Protein AF-A0A2A5STJ1-F1 (afdb_monomer)

Secondary structure (DSSP, 8-state):
--------S-HHHHHHHHHHH-SSS-TT---HHHHHHHHHHT-SS---HHHHHHHHHHHHH-

Mean predicted aligned error: 7.2 Å

Nearest PDB structures (foldseek):
  2o6k-assembly1_A  TM=8.619E-01  e=3.507E-03  Staphylococcus aureus subsp. aureus MW2
  2fj6-assembly1_A  TM=7.751E-01  e=8.681E-02  Bacillus subtilis

Organism: NCBI:txid542833

InterPro domains:
  IPR010673 Protein of unknown function UPF0346 [NF010193] (1-61)
  IPR023089 YozE SAM-like domain [PF06855] (1-61)
  IPR036806 YozE SAM-like superfamily [G3DSA:1.10.150.260] (1-62)
  IPR036806 YozE SAM-like superfamily [SSF140652] (1-61)

Structure (mmCIF, N/CA/C/O backbone):
data_AF-A0A2A5STJ1-F1
#
_entry.id   AF-A0A2A5STJ1-F1
#
loop_
_atom_site.group_PDB
_atom_site.id
_atom_site.type_symbol
_atom_site.label_atom_id
_atom_site.label_alt_id
_atom_site.label_comp_id
_atom_site.label_asym_id
_atom_site.label_entity_id
_atom_site.label_seq_id
_atom_site.pdbx_PDB_ins_code
_atom_site.Cartn_x
_atom_site.Cartn_y
_atom_site.Cartn_z
_atom_site.occupancy
_atom_site.B_iso_or_equiv
_atom_site.auth_seq_id
_atom_site.auth_comp_id
_atom_site.auth_asym_id
_atom_site.auth_atom_id
_atom_site.pdbx_PDB_model_num
ATOM 1 N N . MET A 1 1 ? 22.133 -19.079 -19.845 1.00 54.88 1 MET A N 1
ATOM 2 C CA . MET A 1 1 ? 21.185 -18.406 -18.928 1.00 54.88 1 MET A CA 1
ATOM 3 C C . MET A 1 1 ? 21.664 -16.984 -18.700 1.00 54.88 1 MET A C 1
ATOM 5 O O . MET A 1 1 ? 22.825 -16.846 -18.349 1.00 54.88 1 MET A O 1
ATOM 9 N N . ARG A 1 2 ? 20.832 -15.955 -18.910 1.00 43.66 2 ARG A N 1
ATOM 10 C CA . ARG A 1 2 ? 21.057 -14.609 -18.348 1.00 43.66 2 ARG A CA 1
ATOM 11 C C . ARG A 1 2 ? 19.747 -13.812 -18.348 1.00 43.66 2 ARG A C 1
ATOM 13 O O . ARG A 1 2 ? 19.266 -13.375 -19.383 1.00 43.66 2 ARG A O 1
ATOM 20 N N . HIS A 1 3 ? 19.163 -13.773 -17.154 1.00 47.22 3 HIS A N 1
ATOM 21 C CA . HIS A 1 3 ? 18.249 -12.778 -16.591 1.00 47.22 3 HIS A CA 1
ATOM 22 C C . HIS A 1 3 ? 17.172 -12.193 -17.510 1.00 47.22 3 HIS A C 1
ATOM 24 O O . HIS A 1 3 ? 17.190 -11.021 -17.865 1.00 47.22 3 HIS A O 1
ATOM 30 N N . ARG A 1 4 ? 16.140 -13.001 -17.771 1.00 41.75 4 ARG A N 1
ATOM 31 C CA . ARG A 1 4 ? 14.781 -12.472 -17.908 1.00 41.75 4 ARG A CA 1
ATOM 32 C C . ARG A 1 4 ? 14.263 -12.135 -16.510 1.00 41.75 4 ARG A C 1
ATOM 34 O O . ARG A 1 4 ? 13.522 -12.916 -15.928 1.00 41.75 4 ARG A O 1
ATOM 41 N N . ALA A 1 5 ? 14.695 -11.009 -15.960 1.00 50.56 5 ALA A N 1
ATOM 42 C CA . ALA A 1 5 ? 13.811 -10.281 -15.069 1.00 50.56 5 ALA A CA 1
ATOM 43 C C . ALA A 1 5 ? 12.962 -9.413 -16.005 1.00 50.56 5 ALA A C 1
ATOM 45 O O . ALA A 1 5 ? 13.511 -8.487 -16.607 1.00 50.56 5 ALA A O 1
ATOM 46 N N . PRO A 1 6 ? 11.669 -9.704 -16.230 1.00 48.41 6 PRO A N 1
ATOM 47 C CA . PRO A 1 6 ? 10.780 -8.608 -16.554 1.00 48.41 6 PRO A CA 1
ATOM 48 C C . PRO A 1 6 ? 10.867 -7.721 -15.318 1.00 48.41 6 PRO A C 1
ATOM 50 O O . PRO A 1 6 ? 10.405 -8.109 -14.251 1.00 48.41 6 PRO A O 1
ATOM 53 N N . VAL A 1 7 ? 11.615 -6.624 -15.421 1.00 52.38 7 VAL A N 1
ATOM 54 C CA . VAL A 1 7 ? 11.617 -5.580 -14.403 1.00 52.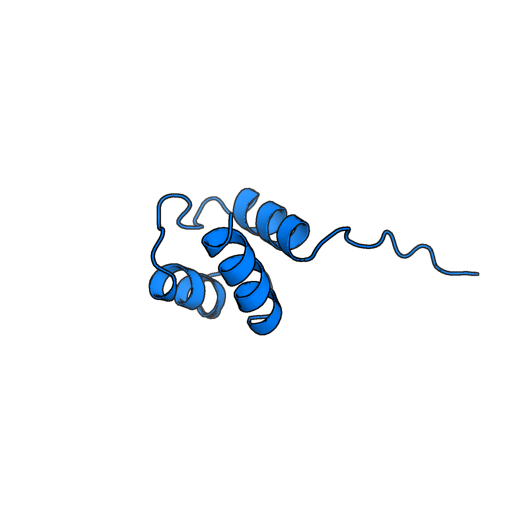38 7 VAL A CA 1
ATOM 55 C C . VAL A 1 7 ? 10.142 -5.260 -14.204 1.00 52.38 7 VAL A C 1
ATOM 57 O O . VAL A 1 7 ? 9.499 -4.760 -15.130 1.00 52.38 7 VAL A O 1
ATOM 60 N N . GLU A 1 8 ? 9.573 -5.682 -13.074 1.00 52.81 8 GLU A N 1
ATOM 61 C CA . GLU A 1 8 ? 8.294 -5.158 -12.622 1.00 52.81 8 GLU A CA 1
ATOM 62 C C . GLU A 1 8 ? 8.511 -3.649 -12.594 1.00 52.81 8 GLU A C 1
ATOM 64 O O . GLU A 1 8 ? 9.368 -3.150 -11.875 1.00 52.81 8 GLU A O 1
ATOM 69 N N . LYS A 1 9 ? 7.907 -2.964 -13.567 1.00 60.75 9 LYS A N 1
ATOM 70 C CA . LYS A 1 9 ? 8.439 -1.706 -14.104 1.00 60.75 9 LYS A CA 1
ATOM 71 C C . LYS A 1 9 ? 8.381 -0.553 -13.097 1.00 60.75 9 LYS A C 1
ATOM 73 O O . LYS A 1 9 ? 9.110 0.407 -13.279 1.00 60.75 9 LYS A O 1
ATOM 78 N N . ASP A 1 10 ? 7.545 -0.699 -12.072 1.00 73.38 10 ASP A N 1
ATOM 79 C CA . ASP A 1 10 ? 7.512 0.079 -10.838 1.00 73.38 10 ASP A CA 1
ATOM 80 C C . ASP A 1 10 ? 6.726 -0.712 -9.787 1.00 73.38 10 ASP A C 1
ATOM 82 O O . ASP A 1 10 ? 5.682 -1.301 -10.101 1.00 73.38 10 ASP A O 1
ATOM 86 N N . ASP A 1 11 ? 7.169 -0.675 -8.532 1.00 76.44 11 ASP A N 1
ATOM 87 C CA . ASP A 1 11 ? 6.448 -1.281 -7.405 1.00 76.44 11 ASP A CA 1
ATOM 88 C C . ASP A 1 11 ? 5.040 -0.683 -7.238 1.00 76.44 11 ASP A C 1
ATOM 90 O O . ASP A 1 11 ? 4.101 -1.388 -6.866 1.00 76.44 11 ASP A O 1
ATOM 94 N N . ALA A 1 12 ? 4.859 0.580 -7.644 1.00 79.62 12 ALA A N 1
ATOM 95 C CA . ALA A 1 12 ? 3.558 1.237 -7.758 1.00 79.62 12 ALA A CA 1
ATOM 96 C C . ALA A 1 12 ? 2.616 0.510 -8.726 1.00 79.62 12 ALA A C 1
ATOM 98 O O . ALA A 1 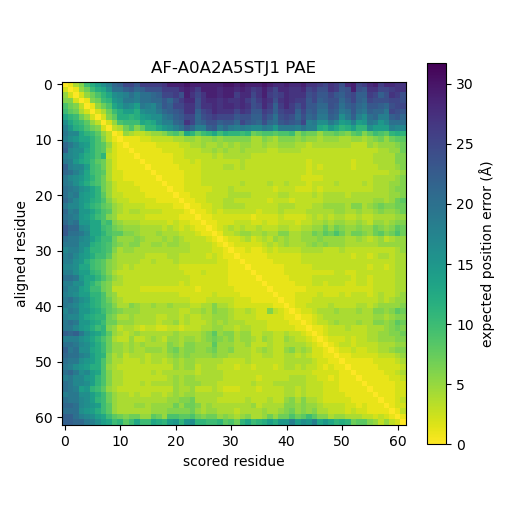12 ? 1.452 0.268 -8.412 1.00 79.62 12 ALA A O 1
ATOM 99 N N . THR A 1 13 ? 3.124 0.116 -9.897 1.00 83.50 13 THR A N 1
ATOM 100 C CA . THR A 1 13 ? 2.331 -0.593 -10.912 1.00 83.50 13 THR A CA 1
ATOM 101 C C . THR A 1 13 ? 1.956 -1.986 -10.420 1.00 83.50 13 THR A C 1
ATOM 103 O O . THR A 1 13 ? 0.843 -2.460 -10.654 1.00 83.50 13 THR A O 1
ATOM 106 N N . ARG A 1 14 ? 2.874 -2.651 -9.713 1.00 83.88 14 ARG A N 1
ATOM 107 C CA . ARG A 1 14 ? 2.607 -3.950 -9.098 1.00 83.88 14 ARG A CA 1
ATOM 108 C C . ARG A 1 14 ? 1.517 -3.841 -8.038 1.00 83.88 14 ARG A C 1
ATOM 110 O O . ARG A 1 14 ? 0.554 -4.602 -8.112 1.00 83.88 14 ARG A O 1
ATOM 117 N N . LEU A 1 15 ? 1.639 -2.892 -7.106 1.00 84.62 15 LEU A N 1
ATOM 118 C CA . LEU A 1 15 ? 0.618 -2.649 -6.091 1.00 84.62 15 LEU A CA 1
ATOM 119 C C . LEU A 1 15 ? -0.729 -2.365 -6.753 1.00 84.62 15 LEU A C 1
ATOM 121 O O . LEU A 1 15 ? -1.692 -3.063 -6.465 1.00 84.62 15 LEU A O 1
ATOM 125 N N . ALA A 1 16 ? -0.773 -1.429 -7.707 1.00 84.06 16 ALA A N 1
ATOM 126 C CA . ALA A 1 16 ? -1.988 -1.067 -8.429 1.00 84.06 16 ALA A CA 1
ATOM 127 C C . ALA A 1 16 ? -2.670 -2.280 -9.078 1.00 84.06 16 ALA A C 1
ATOM 129 O O . ALA A 1 16 ? -3.883 -2.419 -8.980 1.00 84.06 16 ALA A O 1
ATOM 130 N N . ASN A 1 17 ? -1.911 -3.193 -9.690 1.00 87.19 17 ASN A N 1
ATOM 131 C CA . ASN A 1 17 ? -2.470 -4.419 -10.259 1.00 87.19 17 ASN A CA 1
ATOM 132 C C . ASN A 1 17 ? -3.029 -5.365 -9.186 1.00 87.19 17 ASN A C 1
ATOM 134 O O . ASN A 1 17 ? -4.097 -5.942 -9.392 1.00 87.19 17 ASN A O 1
ATOM 138 N N . LEU A 1 18 ? -2.333 -5.515 -8.055 1.00 87.81 18 LEU A N 1
ATOM 139 C CA . LEU A 1 18 ? -2.770 -6.359 -6.940 1.00 87.81 18 LEU A CA 1
ATOM 140 C C . LEU A 1 18 ? -4.074 -5.833 -6.326 1.00 87.81 18 LEU A C 1
ATOM 142 O O . LEU A 1 18 ? -5.056 -6.568 -6.258 1.00 87.81 18 LEU A O 1
ATOM 146 N N . VAL A 1 19 ? -4.130 -4.543 -5.979 1.00 87.50 19 VAL A N 1
ATOM 147 C CA . VAL A 1 19 ? -5.351 -3.925 -5.432 1.00 87.50 19 VAL A CA 1
ATOM 148 C C . VAL A 1 19 ? -6.459 -3.743 -6.469 1.00 87.50 19 VAL A C 1
ATOM 150 O O . VAL A 1 19 ? -7.634 -3.665 -6.121 1.00 87.50 19 VAL A O 1
ATOM 153 N N . PHE A 1 20 ? -6.133 -3.711 -7.762 1.00 86.12 20 PHE A N 1
ATOM 154 C CA . PHE A 1 20 ? -7.147 -3.727 -8.814 1.00 86.12 20 PHE A CA 1
ATOM 155 C C . PHE A 1 20 ? -7.859 -5.081 -8.894 1.00 86.12 20 PHE A C 1
ATOM 157 O O . PHE A 1 20 ? -9.086 -5.111 -9.031 1.00 86.12 20 PHE A O 1
ATOM 164 N N . GLN A 1 21 ? -7.093 -6.174 -8.798 1.00 88.44 21 GLN A N 1
ATOM 165 C CA . GLN A 1 21 ? -7.606 -7.546 -8.785 1.00 88.44 21 GLN A CA 1
ATOM 166 C C . GLN A 1 21 ? -8.351 -7.885 -7.493 1.00 88.44 21 GLN A C 1
ATOM 168 O O . GLN A 1 21 ? -9.199 -8.774 -7.513 1.00 88.44 21 GLN A O 1
ATOM 173 N N . ASP A 1 22 ? -8.072 -7.167 -6.406 1.00 89.19 22 ASP A N 1
ATOM 174 C CA . ASP A 1 22 ? -8.803 -7.278 -5.153 1.00 89.19 22 ASP A CA 1
ATOM 175 C C . ASP A 1 22 ? -10.140 -6.496 -5.214 1.00 89.19 22 ASP A C 1
ATOM 177 O O . ASP A 1 22 ? -10.158 -5.266 -5.364 1.00 89.19 22 ASP A O 1
ATOM 181 N N . PRO A 1 23 ? -11.296 -7.183 -5.142 1.00 87.50 23 PRO A N 1
ATOM 182 C CA . PRO A 1 23 ? -12.598 -6.529 -5.118 1.00 87.50 23 PRO A CA 1
ATOM 183 C C . PRO A 1 23 ? -12.954 -5.932 -3.749 1.00 87.50 23 PRO A C 1
ATOM 185 O O . PRO A 1 23 ? -13.827 -5.067 -3.704 1.00 87.50 23 PRO A O 1
ATOM 188 N N . LEU A 1 24 ? -12.323 -6.390 -2.662 1.00 89.25 24 LEU A N 1
ATOM 189 C CA . LEU A 1 24 ? -12.568 -5.924 -1.294 1.00 89.25 24 LEU A CA 1
ATOM 190 C C . LEU A 1 24 ? -11.705 -4.713 -0.929 1.00 89.25 24 LEU A C 1
ATOM 192 O O . LEU A 1 24 ? -12.029 -4.002 0.021 1.00 89.25 24 LEU A O 1
ATOM 196 N N . PHE A 1 25 ? -10.656 -4.442 -1.712 1.00 89.44 25 PHE A N 1
ATOM 197 C CA . PHE A 1 25 ? -9.794 -3.292 -1.488 1.00 89.44 25 PHE A CA 1
ATOM 198 C C . PHE A 1 25 ? -10.601 -1.978 -1.493 1.00 89.44 25 PHE A C 1
ATOM 200 O O . PHE A 1 25 ? -11.366 -1.729 -2.437 1.00 89.44 25 PHE A O 1
ATOM 207 N N . PRO A 1 26 ? -10.421 -1.096 -0.492 1.00 88.50 26 PRO A N 1
ATOM 208 C CA . PRO A 1 26 ? -11.180 0.145 -0.361 1.00 88.50 26 PRO A CA 1
ATOM 209 C C . PRO A 1 26 ? -10.730 1.214 -1.379 1.00 88.50 26 PRO A C 1
ATOM 211 O O . PRO A 1 26 ? -10.110 2.214 -1.042 1.00 88.50 26 PRO A O 1
ATOM 214 N N . LYS A 1 27 ? -11.106 1.048 -2.656 1.00 84.62 27 LYS A N 1
ATOM 215 C CA . LYS A 1 27 ? -10.720 1.920 -3.796 1.00 84.62 27 LYS A CA 1
ATOM 216 C C . LYS A 1 27 ? -11.158 3.384 -3.669 1.00 84.62 27 LYS A C 1
ATOM 218 O O . LYS A 1 27 ? -10.656 4.237 -4.395 1.00 84.62 27 LYS A O 1
ATOM 223 N N . GLN A 1 28 ? -12.147 3.657 -2.821 1.00 84.81 28 GLN A N 1
ATOM 224 C CA . GLN A 1 28 ? -12.644 5.010 -2.559 1.00 84.81 28 GLN A CA 1
ATOM 225 C C . GLN A 1 28 ? -12.032 5.634 -1.304 1.00 84.81 28 GLN A C 1
ATOM 227 O O . GLN A 1 28 ? -12.188 6.841 -1.112 1.00 84.81 28 GLN A O 1
ATOM 232 N N . SER A 1 29 ? -11.349 4.842 -0.470 1.00 86.75 29 SER A N 1
ATOM 233 C CA . SER A 1 29 ? -10.636 5.397 0.670 1.00 86.75 29 SER A CA 1
ATOM 234 C C . SER A 1 29 ? -9.434 6.196 0.177 1.00 86.75 29 SER A C 1
ATOM 236 O O . SER A 1 29 ? -8.767 5.843 -0.796 1.00 86.75 29 SER A O 1
ATOM 238 N N . LYS A 1 30 ? -9.200 7.325 0.838 1.00 84.19 30 LYS A N 1
ATOM 239 C CA . LYS A 1 30 ? -7.997 8.151 0.692 1.00 84.19 30 LYS A CA 1
ATOM 240 C C . LYS A 1 30 ? -7.265 8.280 2.025 1.00 84.19 30 LYS A C 1
ATOM 242 O O . LYS A 1 30 ? -6.358 9.099 2.139 1.00 84.19 30 LYS A O 1
ATOM 247 N N . ASP A 1 31 ? -7.708 7.524 3.024 1.00 89.81 31 ASP A N 1
ATOM 248 C CA . ASP A 1 31 ? -7.101 7.499 4.339 1.00 89.81 31 ASP A CA 1
ATOM 249 C C . ASP A 1 31 ? -5.916 6.528 4.308 1.00 89.81 31 ASP A C 1
ATOM 251 O O . ASP A 1 31 ? -6.053 5.362 3.928 1.00 89.81 31 ASP A O 1
ATOM 255 N N . PHE A 1 32 ? -4.738 7.043 4.658 1.00 88.44 32 PHE A N 1
ATOM 256 C CA . PHE A 1 32 ? -3.516 6.251 4.713 1.00 88.44 32 PHE A CA 1
ATOM 257 C C . PHE A 1 32 ? -3.629 5.134 5.748 1.00 88.44 32 PHE A C 1
ATOM 259 O O . PHE A 1 32 ? -3.251 4.003 5.453 1.00 88.44 32 PHE A O 1
ATOM 266 N N . ASP A 1 33 ? -4.178 5.432 6.928 1.00 90.06 33 ASP A N 1
ATOM 267 C CA . ASP A 1 33 ? -4.244 4.477 8.032 1.00 90.06 33 ASP A CA 1
ATOM 268 C C . ASP A 1 33 ? -5.200 3.330 7.688 1.00 90.06 33 ASP A C 1
ATOM 270 O O . ASP A 1 33 ? -4.900 2.163 7.951 1.00 90.06 33 ASP A O 1
ATOM 274 N N . GLU A 1 34 ? -6.325 3.638 7.035 1.00 90.94 34 GLU A N 1
ATOM 275 C CA .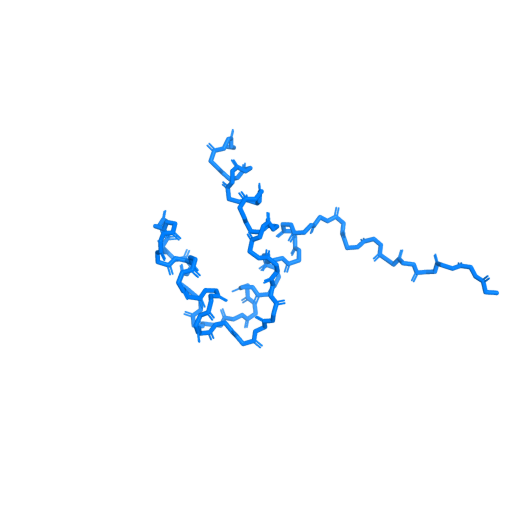 GLU A 1 34 ? -7.293 2.634 6.580 1.00 90.94 34 GLU A CA 1
ATOM 276 C C . GLU A 1 34 ? -6.680 1.704 5.524 1.00 90.94 34 GLU A C 1
ATOM 278 O O . GLU A 1 34 ? -6.800 0.480 5.621 1.00 90.94 34 GLU A O 1
ATOM 283 N N . ILE A 1 35 ? -5.979 2.269 4.535 1.00 90.12 35 ILE A N 1
ATOM 284 C CA . ILE A 1 35 ? -5.341 1.488 3.472 1.00 90.12 35 ILE A CA 1
ATOM 285 C C . ILE A 1 35 ? -4.161 0.677 4.019 1.00 90.12 35 ILE A C 1
ATOM 287 O O . ILE A 1 35 ? -4.046 -0.501 3.683 1.00 90.12 35 ILE A O 1
ATOM 291 N N . SER A 1 36 ? -3.316 1.259 4.875 1.00 89.88 36 SER A N 1
ATOM 292 C CA . SER A 1 36 ? -2.186 0.553 5.494 1.00 89.88 36 SER A CA 1
ATOM 293 C C . SER A 1 36 ? -2.674 -0.617 6.341 1.00 89.88 36 SER A C 1
ATOM 295 O O . SER A 1 36 ? -2.202 -1.739 6.174 1.00 89.88 36 SER A O 1
ATOM 297 N N . THR A 1 37 ? -3.694 -0.389 7.175 1.00 91.50 37 THR A N 1
ATOM 298 C CA . THR A 1 37 ? -4.303 -1.447 7.992 1.00 91.50 37 THR A CA 1
ATOM 299 C C . THR A 1 37 ? -4.854 -2.565 7.110 1.00 91.50 37 THR A C 1
ATOM 301 O O . THR A 1 37 ? -4.571 -3.733 7.361 1.00 91.50 37 THR A O 1
ATOM 304 N N . TYR A 1 38 ? -5.576 -2.235 6.032 1.00 91.94 38 TYR A N 1
ATOM 305 C CA . TYR A 1 38 ? -6.081 -3.243 5.097 1.00 91.94 38 TYR A CA 1
ATOM 306 C C . TYR A 1 38 ? -4.947 -4.070 4.473 1.00 91.94 38 TYR A C 1
ATOM 308 O O . TYR A 1 38 ? -5.041 -5.296 4.398 1.00 91.94 38 TYR A O 1
ATOM 316 N N . LEU A 1 39 ? -3.862 -3.415 4.047 1.00 89.38 39 LEU A N 1
ATOM 317 C CA . LEU A 1 39 ? -2.694 -4.084 3.465 1.00 89.38 39 LEU A CA 1
ATOM 318 C C . LEU A 1 39 ? -1.965 -4.994 4.464 1.00 89.38 39 LEU A C 1
ATOM 320 O O . LEU A 1 39 ? -1.350 -5.977 4.052 1.00 89.38 39 LEU A O 1
ATOM 324 N N . GLU A 1 40 ? -2.050 -4.693 5.756 1.00 89.19 40 GLU A N 1
ATOM 325 C CA . GLU A 1 40 ? -1.451 -5.483 6.831 1.00 89.19 40 GLU A CA 1
ATOM 326 C C . GLU A 1 40 ? -2.307 -6.676 7.266 1.00 89.19 40 GLU A C 1
ATOM 328 O O . GLU A 1 40 ? -1.757 -7.739 7.565 1.00 89.19 40 GLU A O 1
ATOM 333 N N . THR A 1 41 ? -3.633 -6.513 7.331 1.00 89.56 41 THR A N 1
ATOM 334 C CA . THR A 1 41 ? -4.517 -7.495 7.981 1.00 89.56 41 THR A CA 1
ATOM 335 C C . THR A 1 41 ? -5.410 -8.273 7.022 1.00 89.56 41 THR A C 1
ATOM 337 O O . THR A 1 41 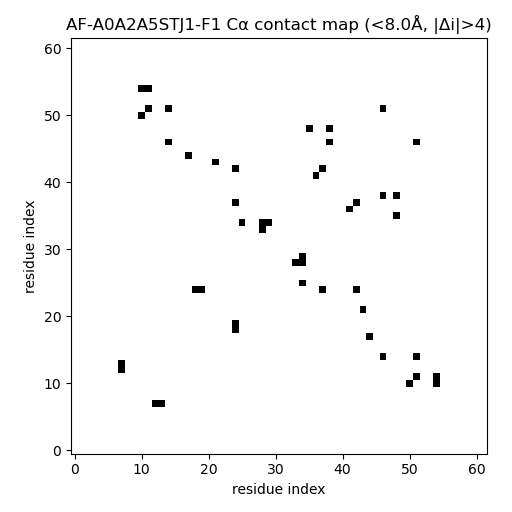? -5.672 -9.447 7.273 1.00 89.56 41 THR A O 1
ATOM 340 N N . GLU A 1 42 ? -5.874 -7.649 5.938 1.00 88.38 42 GLU A N 1
ATOM 341 C CA . GLU A 1 42 ? -6.912 -8.206 5.055 1.00 88.38 42 GLU A CA 1
ATOM 342 C C . GLU A 1 42 ? -6.396 -8.547 3.651 1.00 88.38 42 GLU A C 1
ATOM 344 O O . GLU A 1 42 ? -7.008 -9.356 2.948 1.00 88.38 42 GLU A O 1
ATOM 349 N N . ALA A 1 43 ? -5.280 -7.950 3.219 1.00 86.75 43 ALA A N 1
ATOM 350 C CA . ALA A 1 43 ? -4.791 -8.138 1.863 1.00 86.75 43 ALA A CA 1
ATOM 351 C C . ALA A 1 43 ? -4.501 -9.622 1.563 1.00 86.75 43 ALA A C 1
ATOM 353 O O . ALA A 1 43 ? -3.713 -10.271 2.257 1.00 86.75 43 ALA A O 1
ATOM 354 N N . PRO A 1 44 ? -5.050 -10.169 0.462 1.00 86.88 44 PRO A N 1
ATOM 355 C CA . PRO A 1 44 ? -4.829 -11.562 0.075 1.00 86.88 44 PRO A CA 1
ATOM 356 C C . PRO A 1 44 ? -3.443 -11.788 -0.558 1.00 86.88 44 PRO A C 1
ATOM 358 O O . PRO A 1 44 ? -3.170 -12.855 -1.112 1.00 86.88 44 PRO A O 1
ATOM 361 N N . PHE A 1 45 ? -2.569 -10.780 -0.521 1.00 85.06 45 PHE A N 1
ATOM 362 C CA . PHE A 1 45 ? -1.237 -10.787 -1.103 1.00 85.06 45 PHE A CA 1
ATOM 363 C C . PHE A 1 45 ? -0.224 -10.187 -0.131 1.00 85.06 45 PHE A C 1
ATOM 365 O O . PHE A 1 45 ? -0.531 -9.299 0.655 1.00 85.06 45 PHE A O 1
ATOM 372 N N . TYR A 1 46 ? 1.023 -10.641 -0.234 1.00 83.12 46 TYR A N 1
ATOM 373 C CA . TYR A 1 46 ? 2.126 -10.030 0.494 1.00 83.12 46 TYR A CA 1
ATOM 374 C C . TYR A 1 46 ? 2.700 -8.859 -0.303 1.00 83.12 46 TYR A C 1
ATOM 376 O O . TYR A 1 46 ? 3.095 -9.021 -1.464 1.00 83.12 46 TYR A O 1
ATOM 384 N N . PHE A 1 47 ? 2.786 -7.696 0.336 1.00 82.25 47 PHE A N 1
ATOM 385 C CA . PHE A 1 47 ? 3.435 -6.510 -0.207 1.00 82.25 47 PHE A CA 1
ATOM 386 C C . PHE 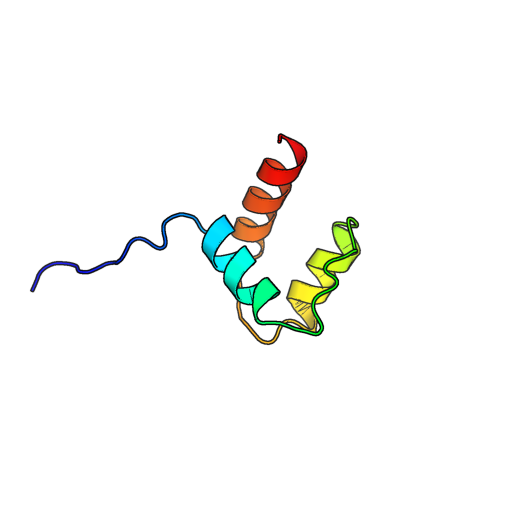A 1 47 ? 4.355 -5.890 0.846 1.00 82.25 47 PHE A C 1
ATOM 388 O O . PHE A 1 47 ? 4.078 -5.948 2.041 1.00 82.25 47 PHE A O 1
ATOM 395 N N . ASN A 1 48 ? 5.479 -5.323 0.411 1.00 84.56 48 ASN A N 1
ATOM 396 C CA . ASN A 1 48 ? 6.391 -4.654 1.331 1.00 84.56 48 ASN A CA 1
ATOM 397 C C . ASN A 1 48 ? 5.811 -3.281 1.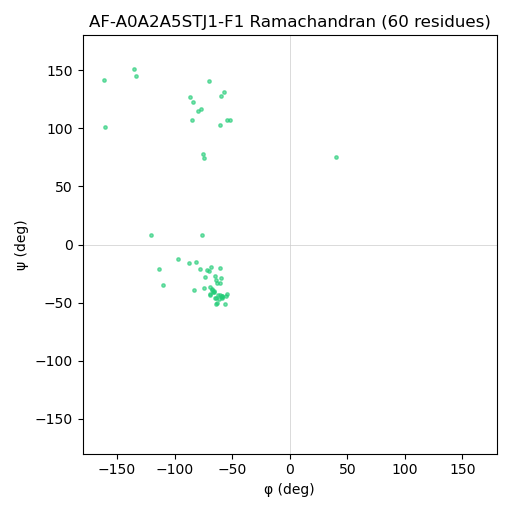693 1.00 84.56 48 ASN A C 1
ATOM 399 O O . ASN A 1 48 ? 5.696 -2.420 0.823 1.00 84.56 48 ASN A O 1
ATOM 403 N N . LEU A 1 49 ? 5.490 -3.066 2.966 1.00 83.44 49 LEU A N 1
ATOM 404 C CA . LEU A 1 49 ? 4.928 -1.800 3.442 1.00 83.44 49 LEU A CA 1
ATOM 405 C C . LEU A 1 49 ? 5.873 -0.615 3.209 1.00 83.44 49 LEU A C 1
ATOM 407 O O . LEU A 1 49 ? 5.424 0.450 2.814 1.00 83.44 49 LEU A O 1
ATOM 411 N N . THR A 1 50 ? 7.190 -0.821 3.279 1.00 84.88 50 THR A N 1
ATOM 412 C CA .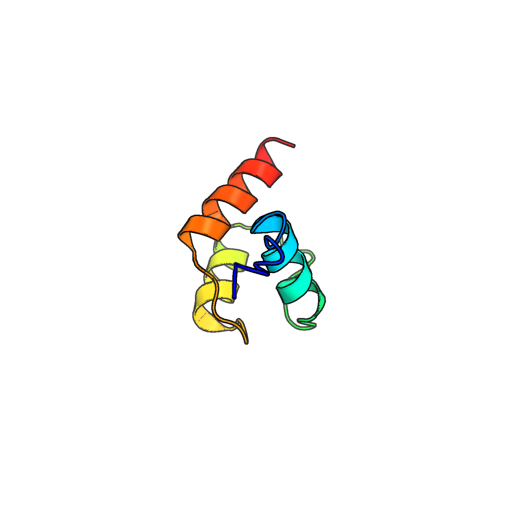 THR A 1 50 ? 8.163 0.228 2.930 1.00 84.88 50 THR A CA 1
ATOM 413 C C . THR A 1 50 ? 8.084 0.627 1.452 1.00 84.88 50 THR A C 1
ATOM 415 O O . THR A 1 50 ? 8.369 1.767 1.096 1.00 84.88 50 THR A O 1
ATOM 418 N N . LEU A 1 51 ? 7.701 -0.297 0.562 1.00 83.75 51 LEU A N 1
ATOM 419 C CA . LEU A 1 51 ? 7.416 0.051 -0.834 1.00 83.75 51 LEU A CA 1
ATOM 420 C C . LEU A 1 51 ? 6.081 0.784 -0.949 1.00 83.75 51 LEU A C 1
ATOM 422 O O . LEU A 1 51 ? 5.986 1.717 -1.739 1.00 83.75 51 LEU A O 1
ATOM 426 N N . PHE A 1 52 ? 5.077 0.397 -0.160 1.00 87.44 52 PHE A N 1
ATOM 427 C CA . PHE A 1 52 ? 3.783 1.078 -0.132 1.00 87.44 52 PHE A CA 1
ATOM 428 C C . PHE A 1 52 ? 3.941 2.540 0.282 1.00 87.44 52 PHE A C 1
ATOM 430 O O . PHE A 1 52 ? 3.413 3.402 -0.413 1.00 87.44 52 PHE A O 1
ATOM 437 N N . ASP A 1 53 ? 4.754 2.824 1.299 1.00 87.12 53 ASP A N 1
ATOM 438 C CA . ASP A 1 53 ? 5.056 4.189 1.738 1.00 87.12 53 ASP A CA 1
ATOM 439 C C . ASP A 1 53 ? 5.598 5.050 0.588 1.00 87.12 53 ASP A C 1
ATOM 441 O O . ASP A 1 53 ? 5.143 6.170 0.367 1.00 87.12 53 ASP A O 1
ATOM 445 N N . ASN A 1 54 ? 6.524 4.512 -0.213 1.00 86.69 54 ASN A N 1
ATOM 446 C CA . ASN A 1 54 ? 7.085 5.228 -1.364 1.00 86.69 54 ASN A CA 1
ATOM 447 C C . ASN A 1 54 ? 6.036 5.498 -2.455 1.00 86.69 54 ASN A C 1
ATOM 449 O O . ASN A 1 54 ? 6.022 6.573 -3.062 1.00 86.69 54 ASN A O 1
ATOM 453 N N . VAL A 1 55 ? 5.153 4.527 -2.712 1.00 85.12 55 VAL A N 1
ATOM 454 C CA . VAL A 1 55 ? 4.042 4.675 -3.665 1.00 85.12 55 VAL A CA 1
ATOM 455 C C . VAL A 1 55 ? 3.043 5.714 -3.161 1.00 85.12 55 VAL A C 1
ATOM 457 O O . VAL A 1 55 ? 2.575 6.543 -3.940 1.00 85.12 55 VAL A O 1
ATOM 460 N N . TRP A 1 56 ? 2.750 5.700 -1.862 1.00 86.19 56 TRP A N 1
ATOM 461 C CA . TRP A 1 56 ? 1.849 6.644 -1.218 1.00 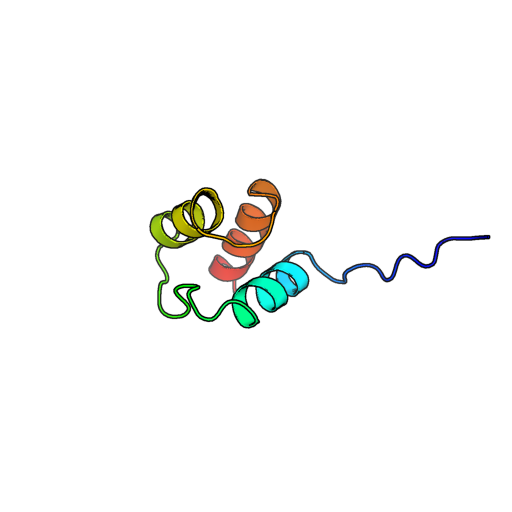86.19 56 TRP A CA 1
ATOM 462 C C . TRP A 1 56 ? 2.389 8.074 -1.259 1.00 86.19 56 TRP A C 1
ATOM 464 O O . TRP A 1 56 ? 1.672 8.992 -1.648 1.00 86.19 56 TRP A O 1
ATOM 474 N N . LEU A 1 57 ? 3.672 8.265 -0.943 1.00 86.31 57 LEU A N 1
ATOM 475 C CA . LEU A 1 57 ? 4.344 9.562 -1.064 1.00 86.31 57 LEU A CA 1
ATOM 476 C C . LEU A 1 57 ? 4.296 10.084 -2.505 1.00 86.31 57 LEU A C 1
ATOM 478 O O . LEU A 1 57 ? 3.931 11.234 -2.725 1.00 86.31 57 LEU A O 1
ATOM 482 N N . SER A 1 58 ? 4.561 9.217 -3.486 1.00 83.56 58 SER A N 1
ATOM 483 C CA . SER A 1 58 ? 4.474 9.576 -4.909 1.00 83.56 58 SER A CA 1
ATOM 484 C C . SER A 1 58 ? 3.051 9.964 -5.335 1.00 83.56 58 SER A C 1
ATOM 486 O O . SER A 1 58 ? 2.886 10.825 -6.192 1.00 83.56 58 SER A O 1
ATOM 488 N N . TYR A 1 59 ? 2.016 9.353 -4.743 1.00 82.12 59 TYR A N 1
ATOM 489 C CA . TYR A 1 59 ? 0.615 9.734 -4.960 1.00 82.12 59 TYR A CA 1
ATOM 490 C C . TYR A 1 59 ? 0.274 11.102 -4.352 1.00 82.12 59 TYR A C 1
ATOM 492 O O . TYR A 1 59 ? -0.504 11.840 -4.945 1.00 82.12 59 TYR A O 1
ATOM 500 N N . LEU A 1 60 ? 0.845 11.453 -3.194 1.00 82.69 60 LEU A N 1
ATOM 501 C CA . LEU A 1 60 ? 0.635 12.762 -2.560 1.00 82.69 60 LEU A CA 1
ATOM 502 C C . LEU A 1 60 ? 1.373 13.906 -3.273 1.00 82.69 60 LEU A C 1
ATOM 504 O O . LEU A 1 60 ? 0.941 15.054 -3.180 1.00 82.69 60 LEU A O 1
ATOM 508 N N . GLU A 1 61 ? 2.488 13.608 -3.943 1.00 82.62 61 GLU A N 1
ATOM 509 C CA . GLU A 1 61 ? 3.265 14.582 -4.722 1.00 82.62 61 GLU A CA 1
ATOM 510 C C . GLU A 1 61 ? 2.701 14.843 -6.134 1.00 82.62 61 GLU A C 1
ATOM 512 O O . GLU A 1 61 ? 3.095 15.830 -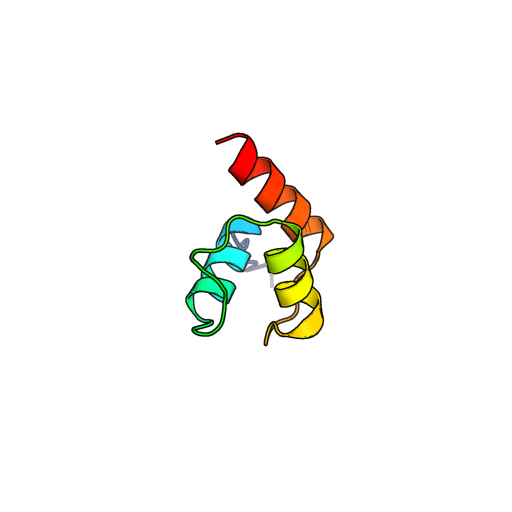6.763 1.00 82.62 61 GLU A O 1
ATOM 517 N N . ALA A 1 62 ? 1.804 13.983 -6.633 1.00 69.69 62 ALA A N 1
ATOM 518 C CA . ALA A 1 62 ? 1.196 14.053 -7.969 1.00 69.69 62 ALA A CA 1
ATOM 519 C C . ALA A 1 62 ? -0.105 14.875 -8.006 1.00 69.69 62 ALA A C 1
ATOM 521 O O . ALA A 1 62 ? -0.295 15.605 -9.009 1.00 69.69 62 ALA A O 1
#

pLDDT: mean 80.62, std 13.25, range [41.75, 91.94]

Sequence (62 aa):
MRHRAPVEKDDATRLANLVFQDPLFPKQSKDFDEISTYLETEAPFYFNLTLFDNVWLSYLEA

Foldseek 3Di:
DDDPPPPPVALLNVVCVQLVVDPPQPPVDPDPVVNLVCQVPPRPDDDDVVSVVVSNVVVVVD

Solvent-accessible surface area (backbone atoms only — not comparable to full-atom values): 4069 Å² total; per-residue (Å²): 139,83,80,86,64,80,69,74,86,40,72,54,58,54,48,52,52,55,52,63,73,37,85,81,51,68,84,84,63,86,50,64,66,62,52,51,48,38,58,73,76,65,48,97,57,91,74,61,63,77,58,48,52,55,41,51,52,56,59,75,75,105

Radius of gyration: 12.95 Å; Cα contacts (8 Å, |Δi|>4): 24; chains: 1; bounding box: 34×33×27 Å